Protein AF-A0A261C110-F1 (afdb_monomer)

Mean predicted aligned error: 8.28 Å

Foldseek 3Di:
DPPVVVVVVVVVLLCVLLVQLVVLPADPVLSVQLSVLVVVLVVVLVVCVVVVNVVVNVVSVVVSVVSVVVSLVVGDPSSNVSCVVCVCVSVVPPPD

Nearest PDB structures (foldseek):
  9csi-assembly1_A  TM=2.575E-01  e=6.607E+00  Acinetobacter baumannii

InterPro domains:
  IPR027913 Protein of unknown function DUF4473 [PF14747] (18-90)
  IPR027913 Protein of unknown function DUF4473 [PTHR33272] (17-92)

Structure (mmCIF, N/CA/C/O backbone):
data_AF-A0A261C110-F1
#
_entry.id   AF-A0A261C110-F1
#
loop_
_atom_site.group_PDB
_atom_site.id
_atom_site.type_symbol
_atom_site.label_atom_id
_atom_site.label_alt_id
_atom_site.label_comp_id
_atom_site.label_asym_id
_atom_site.label_entity_id
_atom_site.label_seq_id
_atom_site.pdbx_PDB_ins_code
_atom_site.Cartn_x
_atom_site.Cartn_y
_atom_site.Cartn_z
_atom_site.occupancy
_atom_site.B_iso_or_equiv
_atom_site.auth_seq_id
_atom_site.auth_comp_id
_atom_site.auth_asym_id
_atom_site.auth_atom_id
_atom_site.pdbx_PDB_model_num
ATOM 1 N N . MET A 1 1 ? 0.596 -1.632 31.731 1.00 38.97 1 MET A N 1
ATOM 2 C CA . MET A 1 1 ? 1.638 -1.704 30.679 1.00 38.97 1 MET A CA 1
ATOM 3 C C . MET A 1 1 ? 1.300 -2.759 29.610 1.00 38.97 1 MET A C 1
ATOM 5 O O . MET A 1 1 ? 2.044 -3.710 29.438 1.00 38.97 1 MET A O 1
ATOM 9 N N . LYS A 1 2 ? 0.164 -2.636 28.901 1.00 40.56 2 LYS A N 1
ATOM 10 C CA . LYS A 1 2 ? -0.240 -3.590 27.836 1.00 40.56 2 LYS A CA 1
ATOM 11 C C . LYS A 1 2 ? -0.550 -2.926 26.483 1.00 40.56 2 LYS A C 1
ATOM 13 O O . LYS A 1 2 ? -0.763 -3.626 25.505 1.00 40.56 2 LYS A O 1
ATOM 18 N N . LEU A 1 3 ? -0.535 -1.589 26.411 1.00 36.03 3 LEU A N 1
ATOM 19 C CA . LEU A 1 3 ? -0.765 -0.845 25.163 1.00 36.03 3 LEU A CA 1
ATOM 20 C C . LEU A 1 3 ? 0.494 -0.729 24.286 1.00 36.03 3 LEU A C 1
ATOM 22 O O . LEU A 1 3 ? 0.377 -0.639 23.071 1.00 36.03 3 LEU A O 1
ATOM 26 N N . LEU A 1 4 ? 1.686 -0.766 24.892 1.00 29.34 4 LEU A N 1
ATOM 27 C CA . LEU A 1 4 ? 2.949 -0.511 24.188 1.00 29.34 4 LEU A CA 1
ATOM 28 C C . LEU A 1 4 ? 3.331 -1.647 23.220 1.00 29.34 4 LEU A C 1
ATOM 30 O O . LEU A 1 4 ? 3.907 -1.406 22.168 1.00 29.34 4 LEU A O 1
ATOM 34 N N . VAL A 1 5 ? 2.963 -2.889 23.548 1.00 34.38 5 VAL A N 1
ATOM 35 C CA . VAL A 1 5 ? 3.397 -4.088 22.806 1.00 34.38 5 VAL A CA 1
ATOM 36 C C . VAL A 1 5 ? 2.674 -4.232 21.460 1.00 34.38 5 VAL A C 1
ATOM 38 O O . VAL A 1 5 ? 3.241 -4.754 20.506 1.00 34.38 5 VAL A O 1
ATOM 41 N N . VAL A 1 6 ? 1.450 -3.709 21.342 1.00 42.12 6 VAL A N 1
ATOM 42 C CA . VAL A 1 6 ? 0.698 -3.737 20.073 1.00 42.12 6 VAL A CA 1
ATOM 43 C C . VAL A 1 6 ? 1.215 -2.675 19.098 1.00 42.12 6 VAL A C 1
ATOM 45 O O . VAL A 1 6 ? 1.208 -2.904 17.894 1.00 42.12 6 VAL A O 1
ATOM 48 N N . PHE A 1 7 ? 1.719 -1.549 19.613 1.00 34.69 7 PHE A N 1
ATOM 49 C CA . PHE A 1 7 ? 2.311 -0.483 18.800 1.00 34.69 7 PHE A CA 1
ATOM 50 C C . PHE A 1 7 ? 3.615 -0.947 18.136 1.00 34.69 7 PHE A C 1
ATOM 52 O O . PHE A 1 7 ? 3.877 -0.655 16.980 1.00 34.69 7 PHE A O 1
ATOM 59 N N . VAL A 1 8 ? 4.407 -1.751 18.842 1.00 33.84 8 VAL A N 1
ATOM 60 C CA . VAL A 1 8 ? 5.707 -2.217 18.352 1.00 33.84 8 VAL A CA 1
ATOM 61 C C . VAL A 1 8 ? 5.564 -3.285 17.254 1.00 33.84 8 VAL A C 1
ATOM 63 O O . VAL A 1 8 ? 6.327 -3.273 16.298 1.00 33.84 8 VAL A O 1
ATOM 66 N N . LEU A 1 9 ? 4.557 -4.164 17.313 1.00 39.78 9 LEU A N 1
ATOM 67 C CA . LEU A 1 9 ? 4.419 -5.272 16.350 1.00 39.78 9 LEU A CA 1
ATOM 68 C C . LEU A 1 9 ? 3.910 -4.859 14.955 1.00 39.78 9 LEU A C 1
ATOM 70 O O . LEU A 1 9 ? 4.222 -5.549 13.987 1.00 39.78 9 LEU A O 1
ATOM 74 N N . PHE A 1 10 ? 3.171 -3.750 14.835 1.00 44.38 10 PHE A N 1
ATOM 75 C CA . PHE A 1 10 ? 2.670 -3.253 13.542 1.00 44.38 10 PHE A CA 1
ATOM 76 C C . PHE A 1 10 ? 3.681 -2.349 12.817 1.00 44.38 10 PHE A C 1
ATOM 78 O O . PHE A 1 10 ? 3.913 -2.536 11.624 1.00 44.38 10 PHE A O 1
ATOM 85 N N . PHE A 1 11 ? 4.392 -1.475 13.544 1.00 41.03 11 PHE A N 1
ATOM 86 C CA . PHE A 1 11 ? 5.440 -0.620 12.966 1.00 41.03 11 PHE A CA 1
ATOM 87 C C . PHE A 1 11 ? 6.567 -1.433 12.306 1.00 41.03 11 PHE A C 1
ATOM 89 O O . PHE A 1 11 ? 7.070 -1.042 11.254 1.00 41.03 11 PHE A O 1
ATOM 96 N N . PHE A 1 12 ? 6.929 -2.602 12.853 1.00 47.09 12 PHE A N 1
ATOM 97 C CA . PHE A 1 12 ? 7.931 -3.479 12.232 1.00 47.09 12 PHE A CA 1
ATOM 98 C C . PHE A 1 12 ? 7.500 -4.055 10.872 1.00 47.09 12 PHE A C 1
ATOM 100 O O . PHE A 1 12 ? 8.364 -4.344 10.046 1.00 47.09 12 PHE A O 1
ATOM 107 N N . GLY A 1 13 ? 6.197 -4.216 10.613 1.00 53.69 13 GLY A N 1
ATOM 108 C CA . GLY A 1 13 ? 5.691 -4.713 9.328 1.00 53.69 13 GLY A CA 1
ATOM 109 C C . GLY A 1 13 ? 5.888 -3.715 8.185 1.00 53.69 13 GLY A C 1
ATOM 110 O O . GLY A 1 13 ? 6.245 -4.114 7.079 1.00 53.69 13 GLY A O 1
ATOM 111 N N . LEU A 1 14 ? 5.738 -2.423 8.488 1.00 57.31 14 LEU A N 1
ATOM 112 C CA . LEU A 1 14 ? 5.879 -1.294 7.564 1.00 57.31 14 LEU A CA 1
ATOM 113 C C . LEU A 1 14 ? 7.322 -1.141 7.087 1.00 57.31 14 LEU A C 1
ATOM 115 O O . LEU A 1 14 ? 7.597 -1.258 5.898 1.00 57.31 14 LEU A O 1
ATOM 119 N N . PHE A 1 15 ? 8.259 -0.997 8.032 1.00 58.75 15 PHE A N 1
ATOM 120 C CA . PHE A 1 15 ? 9.685 -0.916 7.712 1.00 58.75 15 PHE A CA 1
ATOM 121 C C . PHE A 1 15 ? 10.160 -2.152 6.949 1.00 58.75 15 PHE A C 1
ATOM 123 O O . PHE A 1 15 ? 10.980 -2.028 6.043 1.00 58.75 15 PHE A O 1
ATOM 130 N N . ALA A 1 16 ? 9.621 -3.331 7.275 1.00 70.62 16 ALA A N 1
ATOM 131 C CA . ALA A 1 16 ? 9.944 -4.554 6.559 1.00 70.62 16 ALA A CA 1
ATOM 132 C C . ALA A 1 16 ? 9.389 -4.563 5.127 1.00 70.62 16 ALA A C 1
ATOM 134 O O . ALA A 1 16 ? 10.087 -5.036 4.239 1.00 70.62 16 ALA A O 1
ATOM 135 N N . MET A 1 17 ? 8.170 -4.069 4.874 1.00 81.50 17 MET A N 1
ATOM 136 C CA . MET A 1 17 ? 7.608 -4.011 3.518 1.00 81.50 17 MET A CA 1
ATOM 137 C C . MET A 1 17 ? 8.360 -3.011 2.649 1.00 81.50 17 MET A C 1
ATOM 139 O O . MET A 1 17 ? 8.827 -3.373 1.575 1.00 81.50 17 MET A O 1
ATOM 143 N N . SER A 1 18 ? 8.546 -1.779 3.116 1.00 85.75 18 SER A N 1
ATOM 144 C CA . SER A 1 18 ? 9.234 -0.742 2.341 1.00 85.75 18 SER A CA 1
ATOM 145 C C . SER A 1 18 ? 10.687 -1.129 2.060 1.00 85.75 18 SER A C 1
ATOM 147 O O . SER A 1 18 ? 11.175 -0.911 0.951 1.00 85.75 18 SER A O 1
ATOM 149 N N . ALA A 1 19 ? 11.379 -1.741 3.031 1.00 86.19 19 ALA A N 1
ATOM 150 C CA . ALA A 1 19 ? 12.737 -2.245 2.835 1.00 86.19 19 ALA A CA 1
ATOM 151 C C . ALA A 1 19 ? 12.787 -3.391 1.817 1.00 86.19 19 ALA A C 1
ATOM 153 O O . ALA A 1 19 ? 13.638 -3.364 0.930 1.00 86.19 19 ALA A O 1
ATOM 154 N N . ASP A 1 20 ? 11.862 -4.350 1.894 1.00 88.38 20 ASP A N 1
ATOM 155 C CA . ASP A 1 20 ? 11.786 -5.465 0.948 1.00 88.38 20 ASP A CA 1
ATOM 156 C C . ASP A 1 20 ? 11.453 -4.990 -0.476 1.00 88.38 20 ASP A C 1
ATOM 158 O O . ASP A 1 20 ? 12.063 -5.457 -1.437 1.00 88.38 20 ASP A O 1
ATOM 162 N N . LEU A 1 21 ? 10.547 -4.017 -0.623 1.00 91.19 21 LEU A N 1
ATOM 163 C CA . LEU A 1 21 ? 10.207 -3.407 -1.913 1.00 91.19 21 LEU A CA 1
ATOM 164 C C . LEU A 1 21 ? 11.401 -2.644 -2.507 1.00 91.19 21 LEU A C 1
ATOM 166 O O . LEU A 1 21 ? 11.710 -2.801 -3.691 1.00 91.19 21 LEU A O 1
ATOM 170 N N . LYS A 1 22 ? 12.121 -1.867 -1.683 1.00 91.31 22 LYS A N 1
ATOM 171 C CA . LYS A 1 22 ? 13.366 -1.198 -2.098 1.00 91.31 22 LYS A CA 1
ATOM 172 C C . LYS A 1 22 ? 14.428 -2.218 -2.510 1.00 91.31 22 LYS A C 1
ATOM 174 O O . LYS A 1 22 ? 15.030 -2.072 -3.571 1.00 91.31 22 LYS A O 1
ATOM 179 N N . ALA A 1 23 ? 14.626 -3.273 -1.721 1.00 92.12 23 ALA A N 1
ATOM 180 C CA . ALA A 1 23 ? 15.585 -4.337 -2.014 1.00 92.12 23 ALA A CA 1
ATOM 181 C C . ALA A 1 23 ? 15.232 -5.116 -3.293 1.00 92.12 23 ALA A C 1
ATOM 183 O O . ALA A 1 23 ? 16.125 -5.543 -4.022 1.00 92.12 23 ALA A O 1
ATOM 184 N N . ALA A 1 24 ? 13.942 -5.249 -3.606 1.00 90.56 24 ALA A N 1
ATOM 185 C CA . ALA A 1 24 ? 13.453 -5.834 -4.853 1.00 90.56 24 ALA A CA 1
ATOM 186 C C . ALA A 1 24 ? 13.607 -4.906 -6.077 1.00 90.56 24 ALA A C 1
ATOM 188 O O . ALA A 1 24 ? 13.320 -5.317 -7.204 1.00 90.56 24 ALA A O 1
ATOM 189 N N . GLY A 1 25 ? 14.083 -3.672 -5.884 1.00 92.88 25 GLY A N 1
ATOM 190 C CA . GLY A 1 25 ? 14.372 -2.727 -6.961 1.00 92.88 25 GLY A CA 1
ATOM 191 C C . GLY A 1 25 ? 13.172 -1.894 -7.410 1.00 92.88 25 GLY A C 1
ATOM 192 O O . GLY A 1 25 ? 13.157 -1.445 -8.565 1.00 92.88 25 GLY A O 1
ATOM 193 N N . MET A 1 26 ? 12.183 -1.710 -6.529 1.00 94.31 26 MET A N 1
ATOM 194 C CA . MET A 1 26 ? 11.087 -0.760 -6.719 1.00 94.31 26 MET A CA 1
ATOM 195 C C . MET A 1 26 ? 11.613 0.673 -6.601 1.00 94.31 26 MET A C 1
ATOM 197 O O . MET A 1 26 ? 12.490 0.948 -5.776 1.00 94.31 26 MET A O 1
ATOM 201 N N . SER A 1 27 ? 11.100 1.594 -7.420 1.00 95.06 27 SER A N 1
ATOM 202 C CA . SER A 1 27 ? 11.540 2.990 -7.345 1.00 95.06 27 SER A CA 1
ATOM 203 C C . SER A 1 27 ? 11.197 3.624 -5.996 1.00 95.06 27 SER A C 1
ATOM 205 O O . SER A 1 27 ? 10.153 3.356 -5.396 1.00 95.06 27 SER A O 1
ATOM 207 N N . GLU A 1 28 ? 12.074 4.510 -5.523 1.00 93.00 28 GLU A N 1
ATOM 208 C CA . GLU A 1 28 ? 11.888 5.189 -4.240 1.00 93.00 28 GLU A CA 1
ATOM 209 C C . GLU A 1 28 ? 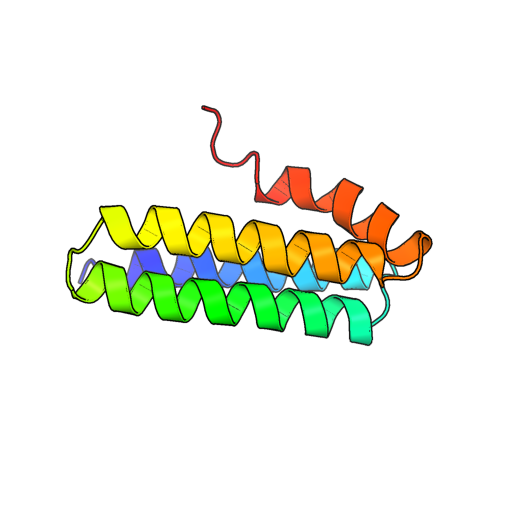10.595 6.012 -4.201 1.00 93.00 28 GLU A C 1
ATOM 211 O O . GLU A 1 28 ? 9.909 6.015 -3.182 1.00 93.00 28 GLU A O 1
ATOM 216 N N . ASN A 1 29 ? 10.211 6.622 -5.327 1.00 93.50 29 ASN A N 1
ATOM 217 C CA . ASN A 1 29 ? 8.957 7.364 -5.448 1.00 93.50 29 ASN A CA 1
ATOM 218 C C . ASN A 1 29 ? 7.737 6.462 -5.231 1.00 93.50 29 ASN A C 1
ATOM 220 O O . ASN A 1 29 ? 6.836 6.824 -4.474 1.00 93.50 29 ASN A O 1
ATOM 224 N N . SER A 1 30 ? 7.716 5.282 -5.859 1.00 92.19 30 SER A N 1
ATOM 225 C CA . SER A 1 30 ? 6.618 4.323 -5.712 1.00 92.19 30 SER A CA 1
ATOM 226 C C . SER A 1 30 ? 6.552 3.758 -4.290 1.00 92.19 30 SER A C 1
ATOM 228 O O . SER A 1 30 ? 5.464 3.667 -3.721 1.00 92.19 30 SER A O 1
ATOM 230 N N . VAL A 1 31 ? 7.702 3.447 -3.677 1.00 92.75 31 VAL A N 1
ATOM 231 C CA . VAL A 1 31 ? 7.752 3.006 -2.271 1.00 92.75 31 VAL A CA 1
ATOM 232 C C . VAL A 1 31 ? 7.254 4.108 -1.336 1.00 92.75 31 VAL A C 1
ATOM 234 O O . VAL A 1 31 ? 6.424 3.846 -0.474 1.00 92.75 31 VAL A O 1
ATOM 237 N N . HIS A 1 32 ? 7.700 5.350 -1.525 1.00 92.00 32 HIS A N 1
ATOM 238 C CA . HIS A 1 32 ? 7.274 6.477 -0.696 1.00 92.00 32 HIS A CA 1
ATOM 239 C C . HIS A 1 32 ? 5.769 6.761 -0.819 1.00 92.00 32 HIS A C 1
ATOM 241 O O . HIS A 1 32 ? 5.107 7.054 0.177 1.00 92.00 32 HIS A O 1
ATOM 247 N N . ALA A 1 33 ? 5.206 6.644 -2.025 1.00 91.94 33 ALA A N 1
ATOM 248 C CA . ALA A 1 33 ? 3.773 6.808 -2.244 1.00 91.94 33 ALA A CA 1
ATOM 249 C C . ALA A 1 33 ? 2.948 5.724 -1.525 1.00 91.94 33 ALA A C 1
ATOM 251 O O . ALA A 1 33 ? 1.944 6.046 -0.889 1.00 91.94 33 ALA A O 1
ATOM 2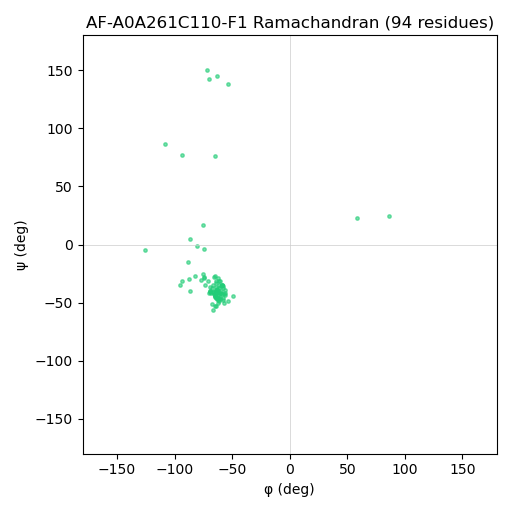52 N N . LEU A 1 34 ? 3.396 4.463 -1.565 1.00 90.56 34 LEU A N 1
ATOM 253 C CA . LEU A 1 34 ? 2.758 3.367 -0.825 1.00 90.56 34 LEU A CA 1
ATOM 254 C C . LEU A 1 34 ? 2.864 3.552 0.690 1.00 90.56 34 LEU A C 1
ATOM 256 O O . LEU A 1 34 ? 1.865 3.394 1.392 1.00 90.56 34 LEU A O 1
ATOM 260 N N . ASP A 1 35 ? 4.044 3.935 1.181 1.00 89.62 35 ASP A N 1
ATOM 261 C CA . ASP A 1 35 ? 4.275 4.231 2.597 1.00 89.62 35 ASP A CA 1
ATOM 262 C C . ASP A 1 35 ? 3.319 5.301 3.108 1.00 89.62 35 ASP A C 1
ATOM 264 O O . ASP A 1 35 ? 2.793 5.182 4.213 1.00 89.62 35 ASP A O 1
ATOM 268 N N . LYS A 1 36 ? 3.092 6.348 2.310 1.00 90.62 36 LYS A N 1
ATOM 269 C CA . LYS A 1 36 ? 2.190 7.435 2.679 1.00 90.62 36 LYS A CA 1
ATOM 270 C C . LYS A 1 36 ? 0.750 6.941 2.826 1.00 90.62 36 LYS A C 1
ATOM 272 O O . LYS A 1 36 ? 0.162 7.140 3.881 1.00 90.62 36 LYS A O 1
ATOM 277 N N . ILE A 1 37 ? 0.211 6.257 1.811 1.00 88.75 37 ILE A N 1
ATOM 278 C CA . ILE A 1 37 ? -1.171 5.740 1.839 1.00 88.75 37 ILE A CA 1
ATOM 279 C C . ILE A 1 37 ? -1.380 4.815 3.043 1.00 88.75 37 ILE A C 1
ATOM 281 O O . ILE A 1 37 ? -2.400 4.886 3.727 1.00 88.75 37 ILE A O 1
ATOM 285 N N . TYR A 1 38 ? -0.404 3.952 3.319 1.00 84.75 38 TYR A N 1
ATOM 286 C CA . TYR A 1 38 ? -0.498 3.009 4.424 1.00 84.75 38 TYR A CA 1
ATOM 287 C C . TYR A 1 38 ? -0.399 3.702 5.797 1.00 84.75 38 TYR A C 1
ATOM 289 O O . TYR A 1 38 ? -1.191 3.395 6.687 1.00 84.75 38 TYR A O 1
ATOM 297 N N . LYS A 1 39 ? 0.501 4.684 5.967 1.00 85.38 39 LYS A N 1
ATOM 298 C CA . LYS A 1 39 ? 0.583 5.498 7.196 1.00 85.38 39 LYS A CA 1
ATOM 299 C C . LYS A 1 39 ? -0.705 6.276 7.458 1.00 85.38 39 LYS A C 1
ATOM 301 O O . LYS A 1 39 ? -1.201 6.244 8.581 1.00 85.38 39 LYS A O 1
ATOM 306 N N .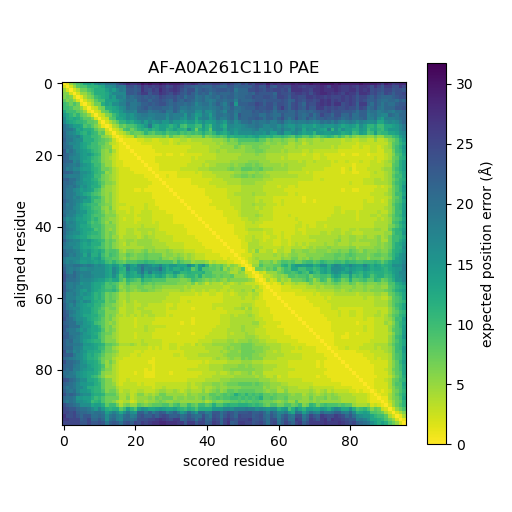 ASP A 1 40 ? -1.268 6.908 6.429 1.00 86.81 40 ASP A N 1
ATOM 307 C CA . ASP A 1 4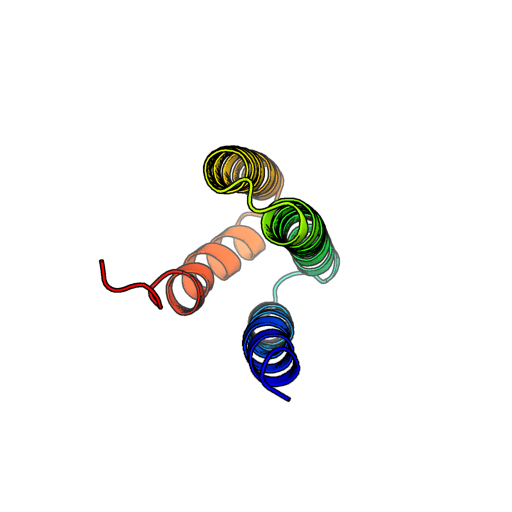0 ? -2.517 7.668 6.543 1.00 86.81 40 ASP A CA 1
ATOM 308 C C . ASP A 1 40 ? -3.666 6.761 7.035 1.00 86.81 40 ASP A C 1
ATOM 310 O O . ASP A 1 40 ? -4.427 7.136 7.932 1.00 86.81 40 ASP A O 1
ATOM 314 N N . PHE A 1 41 ? -3.759 5.532 6.512 1.00 85.69 41 PHE A N 1
ATOM 315 C CA . PHE A 1 41 ? -4.720 4.533 6.989 1.00 85.69 41 PHE A CA 1
ATOM 316 C C . PHE A 1 41 ? -4.484 4.141 8.455 1.00 85.69 41 PHE A C 1
ATOM 318 O O . PHE A 1 41 ? -5.429 4.136 9.247 1.00 85.69 41 PHE A O 1
ATOM 325 N N . GLU A 1 42 ? -3.244 3.833 8.847 1.00 81.94 42 GLU A N 1
ATOM 326 C CA . GLU A 1 42 ? -2.933 3.430 10.225 1.00 81.94 42 GLU A CA 1
ATOM 327 C C . GLU A 1 42 ? -3.236 4.534 11.242 1.00 81.94 42 GLU A C 1
ATOM 329 O O . GLU A 1 42 ? -3.813 4.259 12.300 1.00 81.94 42 GLU A O 1
ATOM 334 N N . GLU A 1 43 ? -2.899 5.786 10.925 1.00 85.19 43 GLU A N 1
ATOM 335 C CA . GLU A 1 43 ? -3.193 6.933 11.783 1.00 85.19 43 GLU A CA 1
ATOM 336 C C . GLU A 1 43 ? -4.699 7.087 12.002 1.00 85.19 43 GLU A C 1
ATOM 338 O O . GLU A 1 43 ? -5.159 7.217 13.144 1.00 85.19 43 GLU A O 1
ATOM 343 N N . LYS A 1 44 ? -5.491 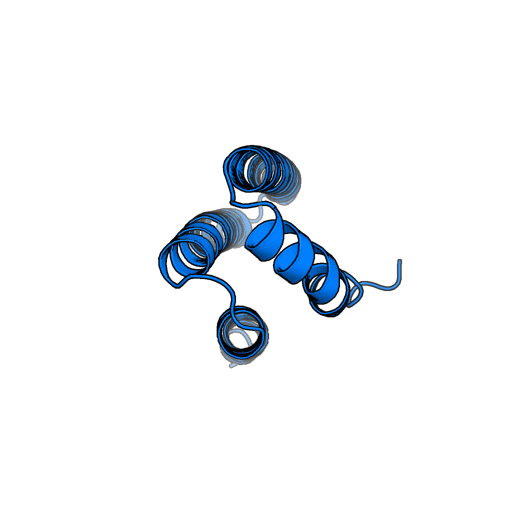7.001 10.930 1.00 81.56 44 LYS A N 1
ATOM 344 C CA . LYS A 1 44 ? -6.951 7.047 11.029 1.00 81.56 44 LYS A CA 1
ATOM 345 C C . LYS A 1 44 ? -7.516 5.854 11.795 1.00 81.56 44 LYS A C 1
ATOM 347 O O . LYS A 1 44 ? -8.338 6.037 12.698 1.00 81.56 44 LYS A O 1
ATOM 352 N N . ALA A 1 45 ? -7.048 4.640 11.512 1.00 78.38 45 ALA A N 1
ATOM 353 C CA . ALA A 1 45 ? -7.480 3.433 12.208 1.00 78.38 45 ALA A CA 1
ATOM 354 C C . ALA A 1 45 ? -7.178 3.514 13.716 1.00 78.38 45 ALA A C 1
ATOM 356 O O . ALA A 1 45 ? -8.022 3.145 14.542 1.00 78.38 45 ALA A O 1
ATOM 357 N N . ALA A 1 46 ? -6.017 4.056 14.099 1.00 79.50 46 ALA A N 1
ATOM 358 C CA . ALA A 1 46 ? -5.651 4.297 15.491 1.00 79.50 46 ALA A CA 1
ATOM 359 C C . ALA A 1 46 ? -6.584 5.317 16.163 1.00 79.50 46 ALA A C 1
ATOM 361 O O . ALA A 1 46 ? -7.076 5.060 17.268 1.00 79.50 46 ALA A O 1
ATOM 362 N N . GLN A 1 47 ? -6.895 6.430 15.489 1.00 80.88 47 GLN A N 1
ATOM 363 C CA . GLN A 1 47 ? -7.835 7.443 15.986 1.00 80.88 47 GLN A CA 1
ATOM 364 C C . GLN A 1 47 ? -9.248 6.873 16.190 1.00 80.88 47 GLN A C 1
ATOM 366 O O . GLN A 1 47 ? -9.891 7.122 17.213 1.00 80.88 47 GLN A O 1
ATOM 371 N N . ILE A 1 48 ? -9.731 6.063 15.249 1.00 76.19 48 ILE A N 1
ATOM 372 C CA . ILE A 1 48 ? -11.053 5.430 15.318 1.00 76.19 48 ILE A CA 1
ATOM 373 C C . ILE A 1 48 ? -11.102 4.374 16.427 1.00 76.19 48 ILE A C 1
ATOM 375 O O . ILE A 1 48 ? -12.070 4.309 17.194 1.00 76.19 48 ILE A O 1
ATOM 379 N N . LYS A 1 49 ? -10.043 3.566 16.561 1.00 74.75 49 LYS A N 1
ATOM 380 C CA . LYS A 1 49 ? -9.916 2.561 17.623 1.00 74.75 49 LYS A CA 1
ATOM 381 C C . LYS A 1 49 ? -9.865 3.207 19.005 1.00 74.75 49 LYS A C 1
ATOM 383 O O . LYS A 1 49 ? -10.512 2.696 19.921 1.00 74.75 49 LYS A O 1
ATOM 388 N N . ALA A 1 50 ? -9.177 4.342 19.154 1.00 80.25 50 ALA A N 1
ATOM 389 C CA . ALA A 1 50 ? -9.178 5.127 20.390 1.00 80.25 50 ALA A CA 1
ATOM 390 C C . ALA A 1 50 ? -10.598 5.575 20.783 1.00 80.25 50 ALA A C 1
ATOM 392 O O . ALA A 1 50 ? -10.950 5.559 21.961 1.00 80.25 50 ALA A O 1
ATOM 393 N N . LYS A 1 51 ? -11.448 5.868 19.792 1.00 79.19 51 LYS A N 1
ATOM 394 C CA . LYS A 1 51 ? -12.869 6.202 19.976 1.00 79.19 51 LYS A CA 1
ATOM 395 C C . LYS A 1 51 ? -13.805 4.977 20.031 1.00 79.19 51 LYS A C 1
ATOM 397 O O . LYS A 1 51 ? -15.015 5.145 20.119 1.00 79.19 51 LYS A O 1
ATOM 402 N N . LYS A 1 52 ? -13.272 3.746 20.007 1.00 77.62 52 LYS A N 1
ATOM 403 C CA . LYS A 1 52 ? -14.007 2.458 20.049 1.00 77.62 52 LYS A CA 1
ATOM 404 C C . LYS A 1 52 ? -15.039 2.242 18.921 1.00 77.62 52 LYS A C 1
ATOM 406 O O . LYS A 1 52 ? -15.925 1.399 19.059 1.00 77.62 52 LYS A O 1
ATOM 411 N N . MET A 1 53 ? -14.914 2.927 17.784 1.00 71.00 53 MET A N 1
ATOM 412 C CA . MET A 1 53 ? -15.888 2.865 16.682 1.00 71.00 53 MET A CA 1
ATOM 413 C C . MET A 1 53 ? -15.514 1.808 15.628 1.00 71.00 53 MET A C 1
ATOM 415 O O . MET A 1 53 ? -15.017 2.128 14.554 1.00 71.00 53 MET A O 1
ATOM 419 N N . LYS A 1 54 ? -15.745 0.521 15.923 1.00 66.94 54 LYS A N 1
ATOM 420 C CA . LYS A 1 54 ? -15.280 -0.598 15.073 1.00 66.94 54 LYS A CA 1
ATOM 421 C C . LYS A 1 54 ? -15.785 -0.570 13.618 1.00 66.94 54 LYS A C 1
ATOM 423 O O . LYS A 1 54 ? -15.013 -0.906 12.732 1.00 66.94 54 LYS A O 1
ATOM 428 N N . GLY A 1 55 ? -17.034 -0.163 13.365 1.00 66.31 55 GLY A N 1
ATOM 429 C CA . GLY A 1 55 ? -17.603 -0.132 12.005 1.00 66.31 55 GLY A CA 1
ATOM 430 C C . GLY A 1 55 ? -16.927 0.875 11.068 1.00 66.31 55 GLY A C 1
ATOM 431 O O . GLY A 1 55 ? -16.844 0.639 9.871 1.00 66.31 55 GLY A O 1
ATOM 432 N N . VAL A 1 56 ? -16.365 1.955 11.618 1.00 74.19 56 VAL A N 1
ATOM 433 C CA . VAL A 1 56 ? -15.677 2.990 10.832 1.00 74.19 56 VAL A CA 1
ATOM 434 C C . VAL A 1 56 ? -14.308 2.493 10.346 1.00 74.19 56 VAL A C 1
ATOM 436 O O . VAL A 1 56 ? -13.879 2.863 9.263 1.00 74.19 56 VAL A O 1
ATOM 439 N N . ILE A 1 57 ? -13.654 1.582 11.082 1.00 75.06 57 ILE A N 1
ATOM 440 C CA . ILE A 1 57 ? -12.361 0.996 10.675 1.00 75.06 57 ILE A CA 1
ATOM 441 C C . ILE A 1 57 ? -12.503 0.184 9.381 1.00 75.06 57 ILE A C 1
ATOM 443 O O . ILE A 1 57 ? -11.602 0.201 8.551 1.00 75.06 57 ILE A O 1
ATOM 447 N N . ILE A 1 58 ? -13.628 -0.518 9.209 1.00 74.25 58 ILE A N 1
ATOM 448 C CA . ILE A 1 58 ? -13.893 -1.313 8.002 1.00 74.25 58 ILE A CA 1
ATOM 449 C C . ILE A 1 58 ? -14.024 -0.396 6.779 1.00 74.25 58 ILE A C 1
ATOM 451 O O . ILE A 1 58 ? -13.441 -0.692 5.743 1.00 74.25 58 ILE A O 1
ATOM 455 N N . ASN A 1 59 ? -14.723 0.735 6.910 1.00 77.69 59 ASN A N 1
ATOM 456 C CA . ASN A 1 59 ? -14.847 1.706 5.821 1.00 77.69 59 ASN A CA 1
ATOM 457 C C . ASN A 1 59 ? -13.488 2.319 5.456 1.00 77.69 59 ASN A C 1
ATOM 459 O O . ASN A 1 59 ? -13.126 2.312 4.288 1.00 77.69 59 ASN A O 1
ATOM 463 N N . GLU A 1 60 ? -12.687 2.734 6.444 1.00 80.38 60 GLU A N 1
ATOM 464 C CA . GLU A 1 60 ? -11.337 3.252 6.166 1.00 80.38 60 GLU A CA 1
ATOM 465 C C . GLU A 1 60 ? -10.426 2.204 5.509 1.00 80.38 60 GLU A C 1
ATOM 467 O O . GLU A 1 60 ? -9.517 2.555 4.761 1.00 80.38 60 GLU A O 1
ATOM 472 N N . TYR A 1 61 ? -10.648 0.913 5.776 1.00 79.75 61 TYR A N 1
ATOM 473 C CA . TYR A 1 61 ? -9.908 -0.151 5.103 1.00 79.75 61 TYR A CA 1
ATOM 474 C C . TYR A 1 61 ? -10.296 -0.259 3.624 1.00 79.75 61 TYR A C 1
ATOM 476 O O . TYR A 1 61 ? -9.416 -0.413 2.781 1.00 79.75 61 TYR A O 1
ATOM 484 N N . TYR A 1 62 ? -11.582 -0.128 3.285 1.00 82.56 62 TYR A N 1
ATOM 485 C CA . TYR A 1 62 ? -12.010 -0.072 1.884 1.00 82.56 62 TYR A CA 1
ATOM 486 C C . TYR A 1 62 ? -11.464 1.167 1.163 1.00 82.56 62 TYR A C 1
ATOM 488 O O . TYR A 1 62 ? -10.942 1.025 0.058 1.00 82.56 62 TYR A O 1
ATOM 496 N N . ASP A 1 63 ? -11.473 2.334 1.813 1.00 85.75 63 ASP A N 1
ATOM 497 C CA . ASP A 1 63 ? -10.883 3.563 1.264 1.00 85.75 63 ASP A CA 1
ATOM 498 C C . ASP A 1 63 ? -9.372 3.393 1.010 1.00 85.75 63 ASP A C 1
ATOM 500 O O . 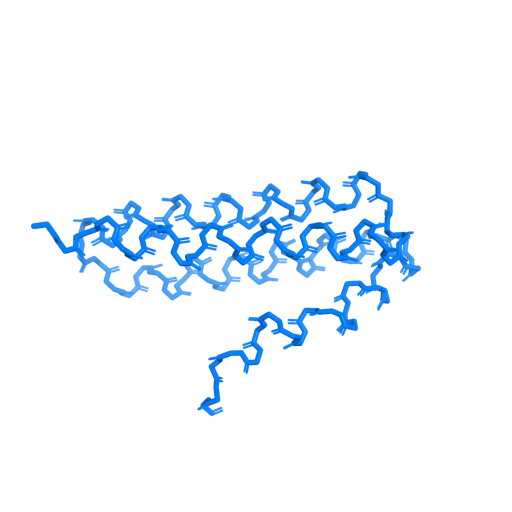ASP A 1 63 ? -8.847 3.783 -0.035 1.00 85.75 63 ASP A O 1
ATOM 504 N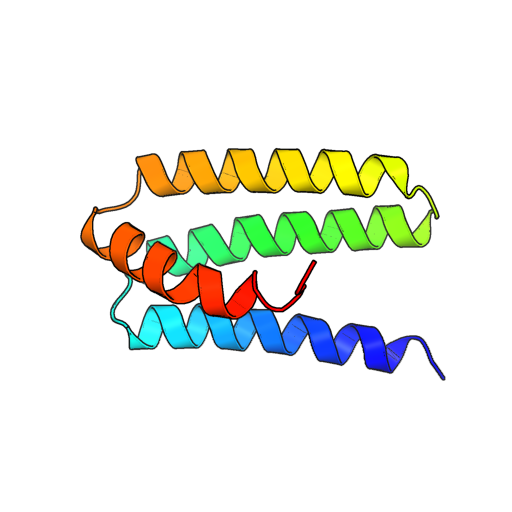 N . TYR A 1 64 ? -8.658 2.748 1.940 1.00 86.31 64 TYR A N 1
ATOM 505 C CA . TYR A 1 64 ? -7.250 2.382 1.765 1.00 86.31 64 TYR A CA 1
ATOM 506 C C . TYR A 1 64 ? -7.031 1.485 0.535 1.00 86.31 64 TYR A C 1
ATOM 508 O O . TYR A 1 64 ? -6.109 1.727 -0.252 1.00 86.31 64 TYR A O 1
ATOM 516 N N . LEU A 1 65 ? -7.866 0.454 0.352 1.00 86.44 65 LEU A N 1
ATOM 517 C CA . LEU A 1 65 ? -7.767 -0.455 -0.792 1.00 86.44 65 LEU A CA 1
ATOM 518 C C . LEU A 1 65 ? -8.003 0.271 -2.122 1.00 86.44 65 LEU A C 1
ATOM 520 O O . LEU A 1 65 ? -7.307 -0.021 -3.099 1.00 86.44 65 LEU A O 1
ATOM 524 N N . GLU A 1 66 ? -8.941 1.217 -2.162 1.00 91.00 66 GLU A N 1
ATOM 525 C CA . GLU A 1 66 ? -9.221 2.038 -3.342 1.00 91.00 66 GLU A CA 1
ATOM 526 C C . GLU A 1 66 ? -8.026 2.936 -3.690 1.00 91.00 66 GLU A C 1
ATOM 528 O O . GLU A 1 66 ? -7.478 2.828 -4.791 1.00 91.00 66 GLU A O 1
ATOM 533 N N . LEU A 1 67 ? -7.530 3.718 -2.722 1.00 91.44 67 LEU A N 1
ATOM 534 C CA . LEU A 1 67 ? -6.366 4.596 -2.902 1.00 91.44 67 LEU A CA 1
ATOM 535 C C . LEU A 1 67 ? -5.130 3.830 -3.377 1.00 91.44 67 LEU A C 1
ATOM 537 O O . LEU A 1 67 ? -4.415 4.269 -4.282 1.00 91.44 67 LEU A O 1
ATOM 541 N N . ARG A 1 68 ? -4.877 2.660 -2.784 1.00 90.88 68 ARG A N 1
ATOM 542 C CA . ARG A 1 68 ? -3.791 1.780 -3.211 1.00 90.88 68 ARG A CA 1
ATOM 543 C C . ARG A 1 68 ? -3.985 1.318 -4.649 1.00 90.88 68 ARG A C 1
ATOM 545 O O . ARG A 1 68 ? -3.044 1.375 -5.434 1.00 90.88 68 ARG A O 1
ATOM 552 N N . THR A 1 69 ? -5.178 0.840 -4.989 1.00 91.44 69 THR A N 1
ATOM 553 C CA . THR A 1 69 ? -5.483 0.325 -6.329 1.00 91.44 69 THR A CA 1
ATOM 554 C C . THR A 1 69 ? -5.284 1.403 -7.390 1.00 91.44 69 THR A C 1
ATOM 556 O O . THR A 1 69 ? -4.687 1.138 -8.434 1.00 91.44 69 THR A O 1
ATOM 559 N N . ASP A 1 70 ? -5.713 2.630 -7.112 1.00 93.69 70 ASP A N 1
ATOM 560 C CA . ASP A 1 70 ? -5.513 3.760 -8.014 1.00 93.69 70 ASP A CA 1
ATOM 561 C C . ASP A 1 70 ? -4.042 4.138 -8.160 1.00 93.69 70 ASP A C 1
ATOM 563 O O . ASP A 1 70 ? -3.571 4.329 -9.284 1.00 93.69 70 ASP A O 1
ATOM 567 N N . LEU A 1 71 ? -3.277 4.131 -7.065 1.00 92.69 71 LEU A N 1
ATOM 568 C CA . LEU A 1 71 ? -1.832 4.317 -7.143 1.00 92.69 71 LEU A CA 1
ATOM 569 C C . LEU A 1 71 ? -1.185 3.252 -8.046 1.00 92.69 71 LEU A C 1
ATOM 571 O O . LEU A 1 71 ? -0.435 3.606 -8.957 1.00 92.69 71 LEU A O 1
ATOM 575 N N . LEU A 1 72 ? -1.519 1.968 -7.873 1.00 92.12 72 LEU A N 1
ATOM 576 C CA . LEU A 1 72 ? -0.963 0.871 -8.681 1.00 92.12 72 LEU A CA 1
ATOM 577 C C . LEU A 1 72 ? -1.278 1.000 -10.180 1.00 92.12 72 LEU A C 1
ATOM 579 O O . LEU A 1 72 ? -0.462 0.593 -11.009 1.00 92.12 72 LEU A O 1
ATOM 583 N N . LYS A 1 73 ? -2.422 1.586 -10.562 1.00 93.62 73 LYS A N 1
ATOM 584 C CA . LYS A 1 73 ? -2.745 1.862 -11.978 1.00 93.62 73 LYS A CA 1
ATOM 585 C C . LYS A 1 73 ? -1.782 2.87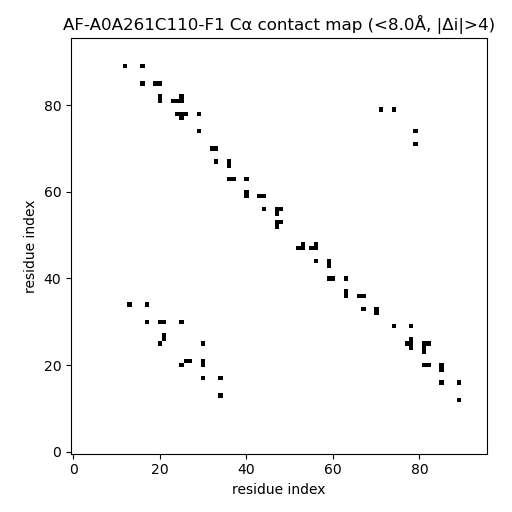2 -12.602 1.00 93.62 73 LYS A C 1
ATOM 587 O O . LYS A 1 73 ? -1.490 2.773 -13.791 1.00 93.62 73 LYS A O 1
ATOM 592 N N . THR A 1 74 ? -1.301 3.827 -11.807 1.00 93.06 74 THR A N 1
ATOM 593 C CA . THR A 1 74 ? -0.378 4.884 -12.254 1.00 93.06 74 THR A CA 1
ATOM 594 C C . THR A 1 74 ? 1.096 4.487 -12.162 1.00 93.06 74 THR A C 1
ATOM 596 O O . THR A 1 74 ? 1.949 5.144 -12.760 1.00 93.06 74 THR A O 1
ATOM 599 N N . MET A 1 75 ? 1.412 3.411 -11.437 1.00 92.88 75 MET A N 1
ATOM 600 C CA . MET A 1 75 ? 2.786 2.949 -11.268 1.00 92.88 75 MET A CA 1
ATOM 601 C C . MET A 1 75 ? 3.360 2.325 -12.548 1.00 92.88 75 MET A C 1
ATOM 603 O O . MET A 1 75 ? 2.641 1.670 -13.312 1.00 92.88 75 MET A O 1
ATOM 607 N N . PRO A 1 76 ? 4.686 2.429 -12.758 1.00 94.56 76 PRO A N 1
ATOM 608 C CA . PRO A 1 76 ? 5.372 1.625 -13.758 1.00 94.56 76 PRO A CA 1
ATOM 609 C C . PRO A 1 76 ? 5.086 0.136 -13.539 1.00 94.56 76 PRO A C 1
ATOM 611 O O . PRO A 1 76 ? 5.141 -0.348 -12.409 1.00 94.56 76 PRO A O 1
ATOM 614 N N . LYS A 1 77 ? 4.853 -0.613 -14.625 1.00 94.56 77 LYS A N 1
ATOM 615 C CA . LYS A 1 77 ? 4.542 -2.052 -14.557 1.00 94.56 77 LYS A CA 1
ATOM 616 C C . LYS A 1 77 ? 5.534 -2.825 -13.679 1.00 94.56 77 LYS A C 1
ATOM 618 O O . LYS A 1 77 ? 5.111 -3.596 -12.835 1.00 94.56 77 LYS A O 1
ATO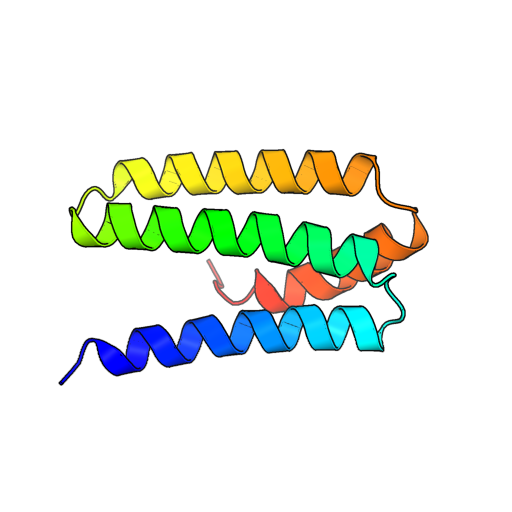M 623 N N . LYS A 1 78 ? 6.836 -2.551 -13.820 1.00 94.75 78 LYS A N 1
ATOM 624 C CA . LYS A 1 78 ? 7.895 -3.161 -12.999 1.00 94.75 78 LYS A CA 1
ATOM 625 C C . LYS A 1 78 ? 7.643 -2.986 -11.494 1.00 94.75 78 LYS A C 1
ATOM 627 O O . LYS A 1 78 ? 7.754 -3.945 -10.742 1.00 94.75 78 LYS A O 1
ATOM 632 N N . ASP A 1 79 ? 7.325 -1.768 -11.067 1.00 94.19 79 ASP A N 1
ATOM 633 C CA . ASP A 1 79 ? 7.110 -1.428 -9.660 1.00 94.19 79 ASP A CA 1
ATOM 634 C C . ASP A 1 79 ? 5.827 -2.076 -9.126 1.00 94.19 79 ASP A C 1
ATOM 636 O O . ASP A 1 79 ? 5.821 -2.612 -8.018 1.00 94.19 79 ASP A O 1
ATOM 640 N N . ARG A 1 80 ? 4.764 -2.097 -9.939 1.00 93.88 80 ARG A N 1
ATOM 641 C CA . ARG A 1 80 ? 3.521 -2.802 -9.609 1.00 93.88 80 ARG A CA 1
ATOM 642 C C . ARG A 1 80 ? 3.738 -4.310 -9.471 1.00 93.88 80 ARG A C 1
ATOM 644 O O . ARG A 1 80 ? 3.302 -4.884 -8.480 1.00 93.88 80 ARG A O 1
ATOM 651 N N . ASP A 1 81 ? 4.444 -4.934 -10.412 1.00 93.81 81 ASP A N 1
ATOM 652 C CA . ASP A 1 81 ? 4.727 -6.374 -10.389 1.00 93.81 81 ASP A CA 1
ATOM 653 C C . ASP A 1 81 ? 5.549 -6.752 -9.136 1.00 93.81 81 ASP A C 1
ATOM 655 O O . ASP A 1 81 ? 5.315 -7.789 -8.509 1.00 93.81 81 ASP A O 1
ATOM 659 N N . ILE A 1 82 ? 6.494 -5.890 -8.727 1.00 93.00 82 ILE A N 1
ATOM 660 C CA . ILE A 1 82 ? 7.226 -6.043 -7.460 1.00 93.00 82 ILE A CA 1
ATOM 661 C C . ILE A 1 82 ? 6.257 -5.958 -6.280 1.00 93.00 82 ILE A C 1
ATOM 663 O O . ILE A 1 82 ? 6.266 -6.839 -5.422 1.00 93.00 82 ILE A O 1
ATOM 667 N N . PHE A 1 83 ? 5.404 -4.936 -6.236 1.00 91.44 83 PHE A N 1
ATOM 668 C CA . PHE A 1 83 ? 4.438 -4.779 -5.155 1.00 91.44 83 PHE A CA 1
ATOM 669 C C . PHE A 1 83 ? 3.511 -5.991 -5.015 1.00 91.44 83 PHE A C 1
ATOM 671 O O . PHE A 1 83 ? 3.408 -6.552 -3.929 1.00 91.44 83 PHE A O 1
ATOM 678 N N . GLU A 1 84 ? 2.888 -6.442 -6.103 1.00 88.75 84 GLU A N 1
ATOM 679 C CA . GLU A 1 84 ? 1.942 -7.566 -6.108 1.00 88.75 84 GLU A CA 1
ATOM 680 C C . GLU A 1 84 ? 2.586 -8.881 -5.646 1.00 88.75 84 GLU A C 1
ATOM 682 O O . GLU A 1 84 ? 1.965 -9.676 -4.938 1.00 88.75 84 GLU A O 1
ATOM 687 N N . LYS A 1 85 ? 3.866 -9.098 -5.969 1.00 88.06 85 LYS A N 1
ATOM 688 C CA . LYS A 1 85 ? 4.614 -10.267 -5.491 1.00 88.06 85 LYS A CA 1
ATOM 689 C C . LYS A 1 85 ? 4.842 -10.238 -3.977 1.00 88.06 85 LYS A C 1
ATOM 691 O O . LYS A 1 85 ? 4.873 -11.292 -3.341 1.00 88.06 85 LYS A O 1
ATOM 696 N N . TYR A 1 86 ? 5.036 -9.051 -3.404 1.00 86.19 86 TYR A N 1
ATOM 697 C CA . TYR A 1 86 ? 5.373 -8.893 -1.990 1.00 86.19 86 TYR A CA 1
ATOM 698 C C . TYR A 1 86 ? 4.147 -8.672 -1.108 1.00 86.19 86 TYR A C 1
ATOM 700 O O . TYR A 1 86 ? 4.158 -9.140 0.027 1.00 86.19 86 TYR A O 1
ATOM 708 N N . ILE A 1 87 ? 3.078 -8.041 -1.600 1.00 81.06 87 ILE A N 1
ATOM 709 C CA . ILE A 1 87 ? 1.903 -7.697 -0.787 1.00 81.06 87 ILE A CA 1
ATOM 710 C C . ILE A 1 87 ? 1.262 -8.933 -0.151 1.00 81.06 87 ILE A C 1
ATOM 712 O O . ILE A 1 87 ? 0.891 -8.897 1.019 1.00 81.06 87 ILE A O 1
ATOM 716 N N . VAL A 1 88 ? 1.276 -10.073 -0.849 1.00 72.88 88 VAL A N 1
ATOM 717 C CA . VAL A 1 88 ? 0.801 -11.361 -0.324 1.00 72.88 88 VAL A CA 1
ATOM 718 C C . VAL A 1 88 ? 1.524 -11.746 0.973 1.00 72.88 88 VAL A C 1
ATOM 720 O O . VAL A 1 88 ? 0.882 -12.201 1.908 1.00 72.88 88 VAL A O 1
ATOM 723 N N . LYS A 1 89 ? 2.837 -11.509 1.103 1.00 74.94 89 LYS A N 1
ATOM 724 C CA . LYS A 1 89 ? 3.604 -11.800 2.335 1.00 74.94 89 LYS A CA 1
ATOM 725 C C . LYS A 1 89 ? 3.103 -10.999 3.546 1.00 74.94 89 LYS A C 1
ATOM 727 O O . LYS A 1 89 ? 3.223 -11.472 4.680 1.00 74.94 89 LYS A O 1
ATOM 732 N N . TYR A 1 90 ? 2.586 -9.794 3.315 1.00 73.62 90 TYR A N 1
ATOM 733 C CA . TYR A 1 90 ? 2.146 -8.873 4.363 1.00 73.62 90 TYR A CA 1
ATOM 734 C C . TYR A 1 90 ? 0.644 -8.988 4.643 1.00 73.62 90 TYR A C 1
ATOM 736 O O . TYR A 1 90 ? 0.251 -8.916 5.805 1.00 73.62 90 TYR A O 1
ATOM 744 N N . GLU A 1 91 ? -0.175 -9.256 3.623 1.00 70.38 91 GLU A N 1
ATOM 745 C CA . GLU A 1 91 ? -1.630 -9.400 3.758 1.00 70.38 91 GLU A CA 1
ATOM 746 C C . GLU A 1 91 ? -2.074 -10.830 4.119 1.00 70.38 91 GLU A C 1
ATOM 748 O O . GLU A 1 91 ? -3.016 -10.982 4.892 1.00 70.38 91 GLU A O 1
ATOM 753 N N . ASN A 1 92 ? -1.353 -11.893 3.723 1.00 57.97 92 ASN A N 1
ATOM 754 C CA . ASN A 1 92 ? -1.670 -13.277 4.144 1.00 57.97 92 ASN A CA 1
ATOM 755 C C . ASN A 1 92 ? -1.277 -13.609 5.598 1.00 57.97 92 ASN A C 1
ATOM 757 O O . ASN A 1 92 ? -1.219 -14.779 5.980 1.00 57.97 92 ASN A O 1
ATOM 761 N N . ARG A 1 93 ? -1.024 -12.617 6.461 1.00 45.44 93 ARG A N 1
ATOM 762 C CA . ARG A 1 93 ? -0.893 -12.864 7.912 1.00 45.44 93 ARG A CA 1
ATOM 763 C C . ARG A 1 93 ? -2.229 -12.975 8.643 1.00 45.44 93 ARG A C 1
ATOM 765 O O . ARG A 1 93 ? -2.239 -13.269 9.836 1.00 45.44 93 ARG A O 1
ATOM 772 N N . SER A 1 94 ? -3.341 -12.812 7.941 1.00 36.22 94 SER A N 1
ATOM 773 C CA . SER A 1 94 ? -4.652 -13.260 8.387 1.00 36.22 94 SER A CA 1
ATOM 774 C C . SER A 1 94 ? -5.069 -14.461 7.546 1.00 36.22 94 SER A C 1
ATOM 776 O O . SER A 1 94 ? -5.732 -14.298 6.530 1.00 36.22 94 SER A O 1
ATOM 778 N N . GLY A 1 95 ? -4.657 -15.662 7.958 1.00 30.83 95 GLY A N 1
ATOM 779 C CA . GLY A 1 95 ? -5.300 -16.898 7.515 1.00 30.83 95 GLY A CA 1
ATOM 780 C C . GLY A 1 95 ? -6.741 -16.948 8.026 1.00 30.83 95 GLY A C 1
ATOM 781 O O . GLY A 1 95 ? -7.011 -17.617 9.021 1.00 30.83 95 GLY A O 1
ATOM 782 N N . TYR A 1 96 ? -7.617 -16.179 7.380 1.00 32.59 96 TYR A N 1
ATOM 783 C CA . TYR A 1 96 ? -9.057 -16.403 7.355 1.00 32.59 96 TYR A CA 1
ATOM 784 C C . TYR A 1 96 ? -9.403 -17.147 6.072 1.00 32.59 96 TYR A C 1
ATOM 786 O O . TYR A 1 96 ? -8.906 -16.723 5.005 1.00 32.59 96 TYR A O 1
#

Secondary structure (DSSP, 8-state):
--SHHHHHHHHHHHHHHHHHHHHTT--HHHHHHHHHHHHHHHHHHHHHHHTT-HHHHHHHHHHHHHHHHHHHHHS-HHHHHHHHHHHHHHHTTS--

Organism: NCBI:txid1503980

Solvent-accessible surface area (backbone atoms only — not comparable to full-atom values): 5552 Å² total; per-residue (Å²): 143,74,71,66,66,63,58,55,64,53,55,55,52,53,59,50,48,52,49,50,42,48,74,73,66,34,52,68,67,61,47,52,53,52,52,48,56,52,49,56,40,51,55,50,41,51,56,36,54,75,69,68,42,68,74,60,45,57,54,49,48,52,53,43,53,50,56,51,53,56,52,50,72,72,42,57,67,72,42,36,56,52,46,64,68,48,48,52,76,68,61,61,75,62,89,119

Sequence (96 aa):
MKLLVVFVLFFFGLFAMSADLKAAGMSENSVHALDKIYKDFEEKAAQIKAKKMKGVIINEYYDYLELRTDLLKTMPKKDRDIFEKYIVKYENRSGY

Radius of gyration: 14.27 Å; Cα contacts (8 Å, |Δi|>4): 47; chains: 1; bounding box: 33×25×45 Å

pLDDT: mean 76.49, std 19.54, range [29.34, 95.06]